Protein AF-A0A528LHP1-F1 (afdb_monomer_lite)

Structure (mmCIF, N/CA/C/O backbone):
data_AF-A0A528LHP1-F1
#
_entry.id   AF-A0A528LHP1-F1
#
loop_
_atom_site.group_PDB
_atom_site.id
_atom_site.type_symbol
_atom_site.label_atom_id
_atom_site.label_alt_id
_atom_site.label_comp_id
_atom_site.label_asym_id
_atom_site.label_entity_id
_atom_site.label_seq_id
_atom_site.pdbx_PDB_ins_code
_atom_site.Cartn_x
_atom_site.Cartn_y
_atom_site.Cartn_z
_atom_site.occupancy
_atom_site.B_iso_or_equiv
_atom_site.auth_seq_id
_atom_site.auth_comp_id
_atom_site.auth_asym_id
_atom_site.auth_atom_id
_atom_site.pdbx_PDB_model_num
ATOM 1 N N . ALA A 1 1 ? 7.203 8.598 -18.899 1.00 89.19 1 ALA A N 1
ATOM 2 C CA . ALA A 1 1 ? 6.808 7.424 -18.093 1.00 89.19 1 ALA A CA 1
ATOM 3 C C . ALA A 1 1 ? 6.463 7.821 -16.653 1.00 89.19 1 ALA A C 1
ATOM 5 O O . ALA A 1 1 ? 5.304 7.716 -16.282 1.00 89.19 1 ALA A O 1
ATOM 6 N N . LEU A 1 2 ? 7.408 8.385 -15.888 1.00 96.56 2 LEU A N 1
ATOM 7 C CA . LEU A 1 2 ? 7.251 8.668 -14.448 1.00 96.56 2 LEU A CA 1
ATOM 8 C C . LEU A 1 2 ? 6.028 9.520 -14.064 1.00 96.56 2 LEU A C 1
ATOM 10 O O . LEU A 1 2 ? 5.285 9.147 -13.166 1.00 96.56 2 LEU A O 1
ATOM 14 N N . VAL A 1 3 ? 5.770 10.626 -14.774 1.00 97.88 3 VAL A N 1
ATOM 15 C CA . VAL A 1 3 ? 4.595 11.482 -14.503 1.00 97.88 3 VAL A CA 1
ATOM 16 C C . VAL A 1 3 ? 3.285 10.710 -14.667 1.00 97.88 3 VAL A C 1
ATOM 18 O O . VAL A 1 3 ? 2.369 10.890 -13.876 1.00 97.88 3 VAL A O 1
ATOM 21 N N . ARG A 1 4 ? 3.196 9.829 -15.672 1.00 97.31 4 ARG A N 1
ATOM 22 C CA . ARG A 1 4 ? 2.002 9.008 -15.916 1.00 97.31 4 ARG A CA 1
ATOM 23 C C . ARG A 1 4 ? 1.797 7.991 -14.793 1.00 97.31 4 ARG A C 1
ATOM 25 O O . ARG A 1 4 ? 0.675 7.858 -14.324 1.00 97.31 4 ARG A O 1
AT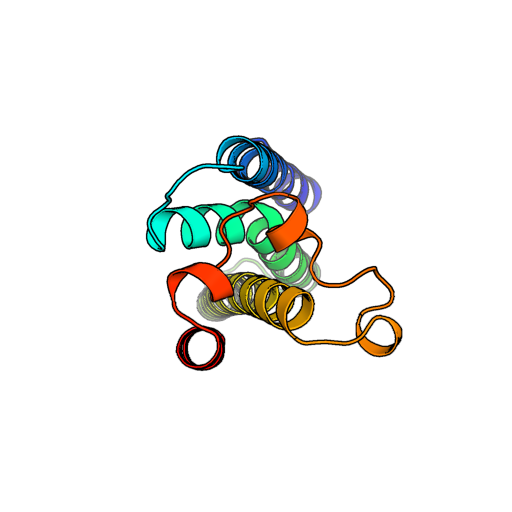OM 32 N N . GLU A 1 5 ? 2.869 7.323 -14.369 1.00 97.56 5 GLU A N 1
ATOM 33 C CA . GLU A 1 5 ? 2.842 6.352 -13.267 1.00 97.56 5 GLU A CA 1
ATOM 34 C C . GLU A 1 5 ? 2.365 7.018 -11.965 1.00 97.56 5 GLU A C 1
ATOM 36 O O . GLU A 1 5 ? 1.417 6.552 -11.335 1.00 97.56 5 GLU A O 1
ATOM 41 N N . LEU A 1 6 ? 2.939 8.177 -11.617 1.00 98.38 6 LEU A N 1
ATOM 42 C CA . LEU A 1 6 ? 2.524 8.927 -10.432 1.00 98.38 6 LEU A CA 1
ATOM 43 C C . LEU A 1 6 ? 1.084 9.442 -10.549 1.00 98.38 6 LEU A C 1
ATOM 45 O O . LEU A 1 6 ? 0.313 9.302 -9.604 1.00 98.38 6 LEU A O 1
ATOM 49 N N . ALA A 1 7 ? 0.706 10.009 -11.700 1.00 98.38 7 ALA A N 1
ATOM 50 C CA . ALA A 1 7 ? -0.641 10.530 -11.928 1.00 98.38 7 ALA A CA 1
ATOM 51 C C . ALA A 1 7 ? -1.710 9.441 -11.764 1.00 98.38 7 ALA A C 1
ATOM 53 O O . ALA A 1 7 ? -2.737 9.687 -11.139 1.00 98.38 7 ALA A O 1
ATOM 54 N N . GLN A 1 8 ? -1.456 8.230 -12.270 1.00 98.06 8 GLN A N 1
ATOM 55 C CA . GLN A 1 8 ? -2.342 7.084 -12.061 1.00 98.06 8 GLN A CA 1
ATOM 56 C C . GLN A 1 8 ? -2.420 6.699 -10.581 1.00 98.06 8 GLN A C 1
ATOM 58 O O . GLN A 1 8 ? -3.514 6.488 -10.063 1.00 98.06 8 GLN A O 1
ATOM 63 N N . ALA A 1 9 ? -1.295 6.673 -9.868 1.00 98.38 9 ALA A N 1
ATOM 64 C CA . ALA A 1 9 ? -1.280 6.303 -8.457 1.00 98.38 9 ALA A CA 1
ATOM 65 C C . ALA A 1 9 ? -2.012 7.288 -7.539 1.00 98.38 9 ALA A C 1
ATOM 67 O O . ALA A 1 9 ? -2.573 6.858 -6.536 1.00 98.38 9 ALA A O 1
ATOM 68 N N . VAL A 1 10 ? -2.050 8.582 -7.871 1.00 98.31 10 VAL A N 1
ATOM 69 C CA . VAL A 1 10 ? -2.775 9.603 -7.085 1.00 98.31 10 VAL A CA 1
ATOM 70 C C . VAL A 1 10 ? -4.205 9.861 -7.573 1.00 98.31 10 VAL A C 1
ATOM 72 O O . VAL A 1 10 ? -4.904 10.695 -7.002 1.00 98.31 10 VAL A O 1
ATOM 75 N N . SER A 1 11 ? -4.647 9.164 -8.621 1.00 98.12 11 SER A N 1
ATOM 76 C CA . SER A 1 11 ? -5.956 9.358 -9.255 1.00 98.12 11 SER A CA 1
ATOM 77 C C . SER A 1 11 ? -7.135 8.836 -8.419 1.00 98.12 11 SER A C 1
ATOM 79 O O . SER A 1 11 ? -6.967 8.251 -7.342 1.00 98.12 11 SER A O 1
ATOM 81 N N . ALA A 1 12 ? -8.349 9.010 -8.952 1.00 97.75 12 ALA A N 1
ATOM 82 C CA . ALA A 1 12 ? -9.570 8.408 -8.420 1.00 97.75 12 ALA A CA 1
ATOM 83 C C . ALA A 1 12 ? -9.538 6.869 -8.466 1.00 97.75 12 ALA A C 1
ATOM 85 O O . ALA A 1 12 ? -10.187 6.216 -7.658 1.00 97.75 12 ALA A O 1
ATOM 86 N N . GLU A 1 13 ? -8.750 6.277 -9.359 1.00 96.44 13 GLU A N 1
ATOM 87 C CA . GLU A 1 13 ? -8.501 4.836 -9.422 1.00 96.44 13 GLU A CA 1
ATOM 88 C C . GLU A 1 13 ? -7.343 4.395 -8.503 1.00 96.44 13 GLU A C 1
ATOM 90 O O . GLU A 1 13 ? -7.073 3.201 -8.373 1.00 96.44 13 GLU A O 1
ATOM 95 N N . GLY A 1 14 ? -6.666 5.345 -7.848 1.00 97.75 14 GLY A N 1
ATOM 96 C CA . GLY A 1 14 ? -5.552 5.122 -6.927 1.00 97.75 14 GLY A CA 1
ATOM 97 C C . GLY A 1 14 ? -5.819 5.675 -5.525 1.00 97.75 14 GLY A C 1
ATOM 98 O O . GLY A 1 14 ? -6.885 5.467 -4.939 1.00 97.75 14 GLY A O 1
ATOM 99 N N . ALA A 1 15 ? -4.836 6.385 -4.974 1.00 98.19 15 ALA A N 1
ATOM 100 C CA . ALA A 1 15 ? -4.821 6.854 -3.594 1.00 98.19 15 ALA A CA 1
ATOM 101 C C . ALA A 1 15 ? -6.023 7.742 -3.241 1.00 98.19 15 ALA A C 1
ATOM 103 O O . ALA A 1 15 ? -6.610 7.574 -2.171 1.00 98.19 15 ALA A O 1
ATOM 104 N N . ALA A 1 16 ? -6.440 8.642 -4.141 1.00 98.25 16 ALA A N 1
ATOM 105 C CA . ALA A 1 16 ? -7.589 9.510 -3.886 1.00 98.25 16 ALA A CA 1
ATOM 106 C C . ALA A 1 16 ? -8.899 8.710 -3.803 1.00 98.25 16 ALA A C 1
ATOM 108 O O . ALA A 1 16 ? -9.711 8.948 -2.908 1.00 98.25 16 ALA A O 1
ATOM 109 N N . GLY A 1 17 ? -9.081 7.711 -4.673 1.00 98.00 17 GLY A N 1
ATOM 110 C CA . GLY A 1 17 ? -10.221 6.793 -4.599 1.00 98.00 17 GLY A CA 1
ATOM 111 C C . GLY A 1 17 ? -10.217 5.942 -3.339 1.00 98.00 17 GLY A C 1
ATOM 112 O O . GLY A 1 17 ? -11.246 5.805 -2.681 1.00 98.00 17 GLY A O 1
ATOM 113 N N . GLY A 1 18 ? -9.050 5.416 -2.963 1.00 97.44 18 GLY A N 1
ATOM 114 C CA . GLY A 1 18 ? -8.885 4.683 -1.713 1.00 97.44 18 GLY A CA 1
ATOM 115 C C . GLY A 1 18 ? -9.238 5.538 -0.496 1.00 97.44 18 GLY A C 1
ATOM 116 O O . GLY A 1 18 ? -9.964 5.081 0.381 1.00 97.44 18 GLY A O 1
ATOM 117 N N . GLN A 1 19 ? -8.820 6.805 -0.476 1.00 97.44 19 GLN A N 1
ATOM 118 C CA . GLN A 1 19 ? -9.187 7.747 0.581 1.00 97.44 19 GLN A CA 1
ATOM 119 C C . GLN A 1 19 ? -10.693 8.057 0.598 1.00 97.44 19 GLN A C 1
ATOM 121 O O . GLN A 1 19 ? -11.290 8.156 1.669 1.00 97.44 19 GLN A O 1
ATOM 126 N N . ALA A 1 20 ? -11.332 8.185 -0.566 1.00 97.56 20 ALA A N 1
ATOM 127 C CA . ALA A 1 20 ? -12.781 8.355 -0.641 1.00 97.56 20 ALA A CA 1
ATOM 128 C C . ALA A 1 20 ? -13.524 7.118 -0.104 1.00 97.56 20 ALA A C 1
ATOM 130 O O . ALA A 1 20 ? -14.497 7.256 0.640 1.00 97.56 20 ALA A O 1
ATOM 131 N N . MET A 1 21 ? -13.040 5.909 -0.421 1.00 96.12 21 MET A N 1
ATOM 132 C CA . MET A 1 21 ? -13.578 4.672 0.147 1.00 96.12 21 MET A CA 1
ATOM 133 C C . MET A 1 21 ? -13.406 4.644 1.662 1.00 96.12 21 MET A C 1
ATOM 135 O O . MET A 1 21 ? -14.391 4.425 2.355 1.00 96.12 21 MET A O 1
ATOM 139 N N . ASP A 1 22 ? -12.209 4.933 2.166 1.00 95.44 22 ASP A N 1
ATOM 140 C CA . ASP A 1 22 ? -11.880 4.982 3.594 1.00 95.44 22 ASP A CA 1
ATOM 141 C C . ASP A 1 22 ? -12.892 5.815 4.395 1.00 95.44 22 ASP A C 1
ATOM 143 O O . ASP A 1 22 ? -13.492 5.336 5.357 1.00 95.44 22 ASP A O 1
ATOM 147 N N . LEU A 1 23 ? -13.165 7.036 3.926 1.00 94.75 23 LEU A N 1
ATOM 148 C CA . LEU A 1 23 ? -14.145 7.937 4.536 1.00 94.75 23 LEU A CA 1
ATOM 149 C C . LEU A 1 23 ? -15.579 7.399 4.433 1.00 94.75 23 LEU A C 1
ATOM 151 O O . LEU A 1 23 ? -16.368 7.555 5.361 1.00 94.75 23 LEU A O 1
ATOM 155 N N . SER A 1 24 ? -15.925 6.741 3.324 1.00 95.31 24 SER A N 1
ATOM 156 C CA . SER A 1 24 ? -17.266 6.184 3.111 1.00 95.31 24 SER A CA 1
ATOM 157 C C . SER A 1 24 ? -17.591 4.973 3.994 1.00 95.31 24 SER A C 1
ATOM 159 O O . SER A 1 24 ? -18.767 4.616 4.111 1.00 95.31 24 SER A O 1
ATOM 161 N N . LEU A 1 25 ? -16.573 4.320 4.567 1.00 93.81 25 LEU A N 1
ATOM 162 C CA . LEU A 1 25 ? -16.705 3.116 5.396 1.00 93.81 25 LEU A CA 1
ATOM 163 C C . LEU A 1 25 ? -16.816 3.423 6.895 1.00 93.81 25 LEU A C 1
ATOM 165 O O . LEU A 1 25 ? -17.145 2.530 7.672 1.00 93.81 25 LEU A O 1
ATOM 169 N N . VAL A 1 26 ? -16.578 4.671 7.301 1.00 93.94 26 VAL A N 1
ATOM 170 C CA . VAL A 1 26 ? -16.700 5.112 8.695 1.00 93.94 26 VAL A CA 1
ATOM 171 C C . VAL A 1 26 ? -18.089 4.785 9.253 1.00 93.94 26 VAL A C 1
ATOM 173 O O . VAL A 1 26 ? -19.107 5.056 8.614 1.00 93.94 26 VAL A O 1
ATOM 176 N N . GLY A 1 27 ? -18.124 4.185 10.447 1.00 91.19 27 GLY A N 1
ATOM 177 C CA . GLY A 1 27 ? -19.353 3.815 11.150 1.00 91.19 27 GLY A CA 1
ATOM 178 C C . GLY A 1 27 ? -20.117 2.635 10.540 1.00 91.19 27 GLY A C 1
ATOM 179 O O . GLY A 1 27 ? -21.232 2.348 10.976 1.00 91.19 27 GLY A O 1
ATOM 180 N N . LYS A 1 28 ? -19.562 1.949 9.532 1.00 92.38 28 LYS A N 1
ATOM 181 C CA . LYS A 1 28 ? -20.209 0.808 8.867 1.00 92.38 28 LYS A CA 1
ATOM 182 C C . LYS A 1 28 ? -19.576 -0.514 9.279 1.00 92.38 28 LYS A C 1
ATOM 184 O O . LYS A 1 28 ? -18.382 -0.591 9.555 1.00 92.38 28 LYS A O 1
ATOM 189 N N . HIS A 1 29 ? -20.383 -1.572 9.250 1.00 89.50 29 HIS A N 1
ATOM 190 C CA . HIS A 1 29 ? -19.874 -2.939 9.250 1.00 89.50 29 HIS A CA 1
ATOM 191 C C . HIS A 1 29 ? -19.431 -3.301 7.831 1.00 89.50 29 HIS A C 1
ATOM 193 O O . HIS A 1 29 ? -20.159 -3.041 6.870 1.00 89.50 29 HIS A O 1
ATOM 199 N N . VAL A 1 30 ? -18.217 -3.828 7.693 1.00 93.12 30 VAL A N 1
ATOM 200 C CA . VAL A 1 30 ? -17.557 -4.000 6.398 1.00 93.12 30 VAL A CA 1
ATOM 201 C C . VAL A 1 30 ? -16.792 -5.315 6.392 1.00 93.12 30 VAL A C 1
ATOM 203 O O . VAL A 1 30 ? -16.072 -5.614 7.339 1.00 93.12 30 VAL A O 1
ATOM 206 N N . GLU A 1 31 ? -16.919 -6.064 5.300 1.00 94.00 31 GLU A N 1
ATOM 207 C CA . GLU A 1 31 ? -16.167 -7.298 5.074 1.00 94.00 31 GLU A CA 1
ATOM 208 C C . GLU A 1 31 ? -14.683 -7.023 4.798 1.00 94.00 31 GLU A C 1
ATOM 210 O O . GLU A 1 31 ? -14.318 -6.011 4.186 1.00 94.00 31 GLU A O 1
ATOM 215 N N . LEU A 1 32 ? -13.823 -7.970 5.181 1.00 94.31 32 LEU A N 1
ATOM 216 C CA . LEU A 1 32 ? -12.368 -7.854 5.042 1.00 94.31 32 LEU A CA 1
ATOM 217 C C . LEU A 1 32 ? -11.930 -7.511 3.610 1.00 94.31 32 LEU A C 1
ATOM 219 O O . LEU A 1 32 ? -11.090 -6.633 3.418 1.00 94.31 32 LEU A O 1
ATOM 223 N N . ASP A 1 33 ? -12.535 -8.139 2.601 1.00 95.62 33 ASP A N 1
ATOM 224 C CA . ASP A 1 33 ? -12.188 -7.920 1.191 1.00 95.62 33 ASP A CA 1
ATOM 225 C C . ASP A 1 33 ? -12.325 -6.454 0.769 1.00 95.62 33 ASP A C 1
ATOM 227 O O . ASP A 1 33 ? -11.549 -5.949 -0.049 1.00 95.62 33 ASP A O 1
ATOM 231 N N . ARG A 1 34 ? -13.286 -5.733 1.356 1.00 95.50 34 ARG A N 1
ATOM 232 C CA . ARG A 1 34 ? -13.503 -4.319 1.058 1.00 95.50 34 ARG A CA 1
ATOM 233 C C . ARG A 1 34 ? -12.446 -3.433 1.715 1.00 95.50 34 ARG A C 1
ATOM 235 O O . ARG A 1 34 ? -12.028 -2.459 1.088 1.00 95.50 34 ARG A O 1
ATOM 242 N N . ILE A 1 35 ? -11.976 -3.786 2.913 1.00 95.75 35 ILE A N 1
ATOM 243 C CA . ILE A 1 35 ? -10.834 -3.118 3.557 1.00 95.75 35 ILE A CA 1
ATOM 244 C C . ILE A 1 35 ? -9.547 -3.392 2.779 1.00 95.75 35 ILE A C 1
ATOM 246 O O . ILE A 1 35 ? -8.813 -2.459 2.474 1.00 95.75 35 ILE A O 1
ATOM 250 N N . VAL A 1 36 ? -9.313 -4.635 2.350 1.00 96.44 36 VAL A N 1
ATOM 251 C CA . VAL A 1 36 ? -8.147 -4.994 1.528 1.00 96.44 36 VAL A CA 1
ATOM 252 C C . VAL A 1 36 ? -8.145 -4.233 0.200 1.00 96.44 36 VAL A C 1
ATOM 254 O O . VAL A 1 36 ? -7.103 -3.719 -0.214 1.00 96.44 36 VAL A O 1
ATOM 257 N N . ALA A 1 37 ? -9.295 -4.123 -0.471 1.00 96.62 37 ALA A N 1
ATOM 258 C CA . ALA A 1 37 ? -9.422 -3.327 -1.690 1.00 96.62 37 ALA A CA 1
ATOM 259 C C . ALA A 1 37 ? -9.114 -1.841 -1.439 1.00 96.62 37 ALA A C 1
ATOM 261 O O . ALA A 1 37 ? -8.364 -1.233 -2.203 1.00 96.62 37 ALA A O 1
ATOM 262 N N . MET A 1 38 ? -9.633 -1.279 -0.343 1.00 97.06 38 MET A N 1
ATOM 263 C CA . MET A 1 38 ? -9.352 0.099 0.058 1.00 97.06 38 MET A CA 1
ATOM 264 C C . MET A 1 38 ? -7.859 0.313 0.346 1.00 97.06 38 MET A C 1
ATOM 266 O O . MET A 1 38 ? -7.270 1.228 -0.226 1.00 97.06 38 MET A O 1
ATOM 270 N N . HIS A 1 39 ? -7.213 -0.561 1.126 1.00 97.38 39 HIS A N 1
ATOM 271 C CA . HIS A 1 39 ? -5.783 -0.481 1.462 1.00 97.38 39 HIS A CA 1
ATOM 272 C C . HIS A 1 39 ? -4.891 -0.539 0.217 1.00 97.38 39 HIS A C 1
ATOM 274 O O . HIS A 1 39 ? -3.958 0.259 0.077 1.00 97.38 39 HIS A O 1
ATOM 280 N N . ARG A 1 40 ? -5.215 -1.433 -0.730 1.00 97.50 40 ARG A N 1
ATOM 281 C CA . ARG A 1 40 ? -4.520 -1.540 -2.027 1.00 97.50 40 ARG A CA 1
ATOM 282 C C . ARG A 1 40 ? -4.565 -0.238 -2.823 1.00 97.50 40 ARG A C 1
ATOM 284 O O . ARG A 1 40 ? -3.605 0.064 -3.525 1.00 97.50 40 ARG A O 1
ATOM 291 N N . MET A 1 41 ? -5.650 0.522 -2.715 1.00 97.94 41 MET A N 1
ATOM 292 C CA . MET A 1 41 ? -5.801 1.799 -3.408 1.00 97.94 41 MET A CA 1
ATOM 293 C C . MET A 1 41 ? -5.171 2.949 -2.625 1.00 97.94 41 MET A C 1
ATOM 295 O O . MET A 1 41 ? -4.278 3.614 -3.139 1.00 97.94 41 MET A O 1
ATOM 299 N N . LYS A 1 42 ? -5.604 3.163 -1.379 1.00 96.56 42 LYS A N 1
ATOM 300 C CA . LYS A 1 42 ? -5.277 4.341 -0.565 1.00 96.56 42 LYS A CA 1
ATOM 301 C C . LYS A 1 42 ? -3.771 4.518 -0.382 1.00 96.56 42 LYS A C 1
ATOM 303 O O . LYS A 1 42 ? -3.245 5.597 -0.640 1.00 96.56 42 LYS A O 1
ATOM 308 N N . SER A 1 43 ? -3.100 3.448 0.033 1.00 93.69 43 SER A N 1
ATOM 309 C CA . SER A 1 43 ? -1.666 3.455 0.341 1.00 93.69 43 SER A CA 1
ATOM 310 C C . SER A 1 43 ? -0.889 2.582 -0.645 1.00 93.69 43 SER A C 1
ATOM 312 O O . SER A 1 43 ? 0.174 2.975 -1.130 1.00 93.69 43 SER A O 1
ATOM 314 N N . GLY A 1 44 ? -1.450 1.425 -1.018 1.00 96.56 44 GLY A N 1
ATOM 315 C CA . GLY A 1 44 ? -0.800 0.475 -1.920 1.00 96.56 44 GLY A CA 1
ATOM 316 C C . GLY A 1 44 ? -0.464 1.050 -3.299 1.00 96.56 44 GLY A C 1
ATOM 317 O O . GLY A 1 44 ? 0.601 0.741 -3.833 1.00 96.56 44 GLY A O 1
ATOM 318 N N . ALA A 1 45 ? -1.302 1.935 -3.854 1.00 97.94 45 ALA A N 1
ATOM 319 C CA . ALA A 1 45 ? -1.069 2.525 -5.172 1.00 97.94 45 ALA A CA 1
ATOM 320 C C . ALA A 1 45 ? 0.220 3.364 -5.216 1.00 97.94 45 ALA A C 1
ATOM 322 O O . ALA A 1 45 ? 1.020 3.220 -6.140 1.00 97.94 45 ALA A O 1
ATOM 323 N N . LEU A 1 46 ? 0.460 4.193 -4.194 1.00 97.75 46 LEU A N 1
ATOM 324 C CA . LEU A 1 46 ? 1.656 5.037 -4.106 1.00 97.75 46 LEU A CA 1
ATOM 325 C C . LEU A 1 46 ? 2.926 4.237 -3.798 1.00 97.75 46 LEU A C 1
ATOM 327 O O . LEU A 1 46 ? 3.988 4.540 -4.346 1.00 97.75 46 LEU A O 1
ATOM 331 N N . VAL A 1 47 ? 2.823 3.193 -2.971 1.00 98.12 47 VAL A N 1
ATOM 332 C CA . VAL A 1 47 ? 3.939 2.269 -2.708 1.00 98.12 47 VAL A CA 1
ATOM 333 C C . VAL A 1 47 ? 4.350 1.557 -3.998 1.00 98.12 47 VAL A C 1
ATOM 335 O O . VAL A 1 47 ? 5.529 1.542 -4.358 1.00 98.12 47 VAL A O 1
ATOM 338 N N . ARG A 1 48 ? 3.370 1.029 -4.738 1.00 98.00 48 ARG A N 1
ATOM 339 C CA . ARG A 1 48 ? 3.582 0.380 -6.035 1.00 98.00 48 ARG A CA 1
ATOM 340 C C . ARG A 1 48 ? 4.196 1.326 -7.059 1.00 98.00 48 ARG A C 1
ATOM 342 O O . ARG A 1 48 ? 5.197 0.969 -7.678 1.00 98.00 48 ARG A O 1
ATOM 349 N N . ALA A 1 49 ? 3.676 2.546 -7.179 1.00 98.25 49 ALA A N 1
ATOM 350 C CA . ALA A 1 49 ? 4.245 3.547 -8.076 1.00 98.25 49 ALA A CA 1
ATOM 351 C C . ALA A 1 49 ? 5.675 3.935 -7.698 1.00 98.25 49 ALA A C 1
ATOM 353 O O . ALA A 1 49 ? 6.517 4.025 -8.582 1.00 98.25 49 ALA A O 1
ATOM 354 N N . SER A 1 50 ? 5.993 4.087 -6.410 1.00 98.25 50 SER A N 1
ATOM 355 C CA . SER A 1 50 ? 7.356 4.409 -5.959 1.00 98.25 50 SER A CA 1
ATOM 356 C C . SER A 1 50 ? 8.377 3.369 -6.432 1.00 98.25 50 SER A C 1
ATOM 358 O O . SER A 1 50 ? 9.418 3.720 -6.988 1.00 98.25 50 SER A O 1
ATOM 360 N N . VAL A 1 51 ? 8.053 2.080 -6.285 1.00 98.25 51 VAL A N 1
ATOM 361 C CA . VAL A 1 51 ? 8.917 0.980 -6.744 1.00 98.25 51 VAL A CA 1
ATOM 362 C C . VAL A 1 51 ? 9.014 0.953 -8.272 1.00 98.25 51 VAL A C 1
ATOM 364 O O . VAL A 1 51 ? 10.115 0.875 -8.820 1.00 98.25 51 VAL A O 1
ATOM 367 N N . ARG A 1 52 ? 7.879 1.065 -8.975 1.00 97.31 52 ARG A N 1
ATOM 368 C CA . ARG A 1 52 ? 7.837 1.065 -10.447 1.00 97.31 52 ARG A CA 1
ATOM 369 C C . ARG A 1 52 ? 8.585 2.251 -11.047 1.00 97.31 52 ARG A C 1
ATOM 371 O O . ARG A 1 52 ? 9.305 2.080 -12.020 1.00 97.31 52 ARG A O 1
ATOM 378 N N . MET A 1 53 ? 8.475 3.435 -10.453 1.00 98.00 53 MET A N 1
ATOM 379 C CA . MET A 1 53 ? 9.210 4.628 -10.873 1.00 98.00 53 MET A CA 1
ATOM 380 C C . MET A 1 53 ? 10.723 4.452 -10.711 1.00 98.00 53 MET A C 1
ATOM 382 O O . MET A 1 53 ? 11.470 4.864 -11.595 1.00 98.00 53 MET A O 1
ATOM 386 N N . GLY A 1 54 ? 11.171 3.796 -9.634 1.00 97.88 54 GLY A N 1
ATOM 387 C CA . GLY A 1 54 ? 12.574 3.410 -9.469 1.00 97.88 54 GLY A CA 1
ATOM 388 C C . GLY A 1 54 ? 13.049 2.463 -10.575 1.00 97.88 54 GLY A C 1
ATOM 389 O O . GLY A 1 54 ? 14.091 2.704 -11.180 1.00 97.88 54 GLY A O 1
ATOM 390 N N . ALA A 1 55 ? 12.252 1.441 -10.901 1.00 97.50 55 ALA A N 1
ATOM 391 C CA . ALA A 1 55 ? 12.548 0.519 -11.999 1.00 97.50 55 ALA A CA 1
ATOM 392 C C . ALA A 1 55 ? 12.611 1.236 -13.356 1.00 97.50 55 ALA A C 1
ATOM 394 O O . ALA A 1 55 ? 13.602 1.108 -14.064 1.00 97.50 55 ALA A O 1
ATOM 395 N N . LEU A 1 56 ? 11.616 2.071 -13.669 1.00 96.81 56 LEU A N 1
ATOM 396 C CA . LEU A 1 56 ? 11.554 2.860 -14.905 1.00 96.81 56 LEU A CA 1
ATOM 397 C C . LEU A 1 56 ? 12.739 3.827 -15.064 1.00 96.81 56 LEU A C 1
ATOM 399 O O . LEU A 1 56 ? 13.067 4.213 -16.183 1.00 96.81 56 LEU A O 1
ATOM 403 N N . GLY A 1 57 ? 13.356 4.253 -13.959 1.00 96.25 57 GLY A N 1
ATOM 404 C CA . GLY A 1 57 ? 14.541 5.110 -13.972 1.00 96.25 57 GLY A CA 1
ATOM 405 C C . GLY A 1 57 ? 15.869 4.361 -14.121 1.00 96.25 57 GLY A C 1
ATOM 406 O O . GLY A 1 57 ? 16.864 4.989 -14.472 1.00 96.25 57 GLY A O 1
ATOM 407 N N . ALA A 1 58 ? 15.902 3.052 -13.851 1.00 96.25 58 ALA A N 1
ATOM 408 C CA . ALA A 1 58 ? 17.144 2.283 -13.726 1.00 96.25 58 ALA A CA 1
ATOM 409 C C . ALA A 1 58 ? 17.227 1.042 -14.634 1.00 96.25 58 ALA A C 1
ATOM 411 O O . ALA A 1 58 ? 18.315 0.501 -14.820 1.00 96.25 58 ALA A O 1
ATOM 412 N N . ILE A 1 59 ? 16.104 0.569 -15.177 1.00 96.06 59 ILE A N 1
ATOM 413 C CA . ILE A 1 59 ? 15.985 -0.723 -15.858 1.00 96.06 59 ILE A CA 1
ATOM 414 C C . ILE A 1 59 ? 15.273 -0.522 -17.196 1.00 96.06 59 ILE A C 1
ATOM 416 O O . ILE A 1 59 ? 14.200 0.082 -17.254 1.00 96.06 59 ILE A O 1
ATOM 420 N N . ALA A 1 60 ? 15.844 -1.073 -18.269 1.00 94.88 60 ALA A N 1
ATOM 421 C CA . ALA A 1 60 ? 15.228 -1.049 -19.589 1.00 94.88 60 ALA A CA 1
ATOM 422 C C . ALA A 1 60 ? 13.882 -1.792 -19.590 1.00 94.88 60 ALA A C 1
ATOM 424 O O . ALA A 1 60 ? 13.746 -2.876 -19.024 1.00 94.88 60 ALA A O 1
ATOM 425 N N . GLU A 1 61 ? 12.880 -1.207 -20.239 1.00 9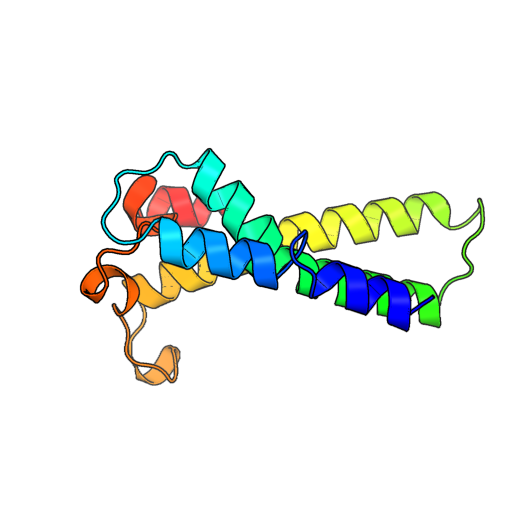3.94 61 GLU A N 1
ATOM 426 C CA . GLU A 1 61 ? 11.550 -1.800 -20.375 1.00 93.94 61 GLU A CA 1
ATOM 427 C C . GLU A 1 61 ? 11.525 -2.740 -21.594 1.00 93.94 61 GLU A C 1
ATOM 429 O O . GLU A 1 61 ? 10.979 -2.422 -22.649 1.00 93.94 61 GLU A O 1
ATOM 434 N N . ASP A 1 62 ? 12.199 -3.886 -21.467 1.00 95.94 62 ASP A N 1
ATOM 435 C CA . ASP A 1 62 ? 12.366 -4.881 -22.528 1.00 95.94 62 ASP A CA 1
ATOM 436 C C . ASP A 1 62 ? 12.027 -6.312 -22.066 1.00 95.94 62 ASP A C 1
ATOM 438 O O . ASP A 1 62 ? 11.752 -6.587 -20.894 1.00 95.94 62 ASP A O 1
ATOM 442 N N . ALA A 1 63 ? 12.035 -7.254 -23.014 1.00 97.06 63 ALA A N 1
ATOM 443 C CA . ALA A 1 63 ? 11.715 -8.653 -22.739 1.00 97.06 63 ALA A CA 1
ATOM 444 C C . ALA A 1 63 ? 12.705 -9.321 -21.767 1.00 97.06 63 ALA A C 1
ATOM 446 O O . ALA A 1 63 ? 12.317 -10.250 -21.059 1.00 97.06 63 ALA A O 1
ATOM 447 N N . ALA A 1 64 ? 13.956 -8.850 -21.701 1.00 97.94 64 ALA A N 1
ATOM 448 C CA . ALA A 1 64 ? 14.961 -9.404 -20.799 1.00 97.94 64 ALA A CA 1
ATOM 449 C C . 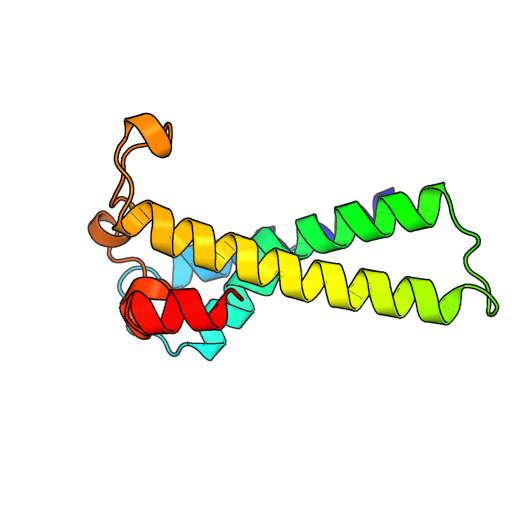ALA A 1 64 ? 14.641 -9.082 -19.330 1.00 97.94 64 ALA A C 1
ATOM 451 O O . ALA A 1 64 ? 14.897 -9.904 -18.450 1.00 97.94 64 ALA A O 1
ATOM 452 N N . HIS A 1 65 ? 14.020 -7.929 -19.064 1.00 97.81 65 HIS A N 1
ATOM 453 C CA . HIS A 1 65 ? 13.675 -7.482 -17.712 1.00 97.81 65 HIS A CA 1
ATOM 454 C C . HIS A 1 65 ? 12.200 -7.671 -17.336 1.00 97.81 65 HIS A C 1
ATOM 456 O O . HIS A 1 65 ? 11.817 -7.376 -16.201 1.00 97.81 65 HIS A O 1
ATOM 462 N N . ALA A 1 66 ? 11.362 -8.202 -18.229 1.00 97.00 66 ALA A N 1
ATOM 463 C CA . ALA A 1 66 ? 9.927 -8.375 -17.986 1.00 97.00 66 ALA A CA 1
ATOM 464 C C . ALA A 1 66 ? 9.620 -9.141 -16.681 1.00 97.00 66 ALA A C 1
ATOM 466 O O . ALA A 1 66 ? 8.778 -8.718 -15.888 1.00 97.00 66 ALA A O 1
ATOM 467 N N . ALA A 1 67 ? 10.355 -10.226 -16.408 1.00 98.06 67 ALA A N 1
ATOM 468 C CA . ALA A 1 67 ? 10.191 -11.007 -15.180 1.00 98.06 67 ALA A CA 1
ATOM 469 C C . ALA A 1 67 ? 10.512 -10.193 -13.913 1.00 98.06 67 ALA A C 1
ATOM 471 O O . ALA A 1 67 ? 9.823 -10.326 -12.899 1.00 98.06 67 ALA A O 1
ATOM 472 N N . LEU A 1 68 ? 11.520 -9.317 -13.978 1.00 98.06 68 LEU A N 1
ATOM 473 C CA . LEU A 1 68 ? 11.890 -8.438 -12.872 1.00 98.06 68 LEU A CA 1
ATOM 474 C C . LEU A 1 68 ? 10.810 -7.381 -12.621 1.00 98.06 68 LEU A C 1
ATOM 476 O O . LEU A 1 68 ? 10.418 -7.180 -11.474 1.00 98.06 68 LEU A O 1
ATOM 480 N N . TYR A 1 69 ? 10.260 -6.772 -13.675 1.00 97.81 69 TYR A N 1
ATOM 481 C CA . TYR A 1 69 ? 9.122 -5.858 -13.543 1.00 97.81 69 TYR A CA 1
ATOM 482 C C . TYR A 1 69 ? 7.912 -6.544 -12.891 1.00 97.81 69 TYR A C 1
ATOM 484 O O . TYR A 1 69 ? 7.331 -5.983 -11.962 1.00 97.81 69 TYR A O 1
ATOM 492 N N . CYS A 1 70 ? 7.566 -7.773 -13.294 1.00 97.75 70 CYS A N 1
ATOM 493 C CA . CYS A 1 70 ? 6.495 -8.543 -12.650 1.00 97.75 70 CYS A CA 1
ATOM 494 C C . CYS A 1 70 ? 6.783 -8.835 -11.168 1.00 97.75 70 CYS A C 1
ATOM 496 O O . CYS A 1 70 ? 5.879 -8.747 -10.333 1.00 97.75 70 CYS A O 1
ATOM 498 N N . ALA A 1 71 ? 8.029 -9.170 -10.824 1.00 98.44 71 ALA A N 1
ATOM 499 C CA . ALA A 1 71 ? 8.426 -9.435 -9.444 1.00 98.44 71 ALA A CA 1
ATOM 500 C C . ALA A 1 71 ? 8.332 -8.178 -8.565 1.00 98.44 71 ALA A C 1
ATOM 502 O O . ALA A 1 71 ? 7.774 -8.243 -7.470 1.00 98.44 71 ALA A O 1
ATOM 503 N N . LEU A 1 72 ? 8.811 -7.030 -9.055 1.00 98.38 72 LEU A N 1
ATOM 504 C CA . LEU A 1 72 ? 8.724 -5.739 -8.362 1.00 98.38 72 LEU A CA 1
ATOM 505 C C . LEU A 1 72 ? 7.272 -5.284 -8.174 1.00 98.38 72 LEU A C 1
ATOM 507 O O . LEU A 1 72 ? 6.905 -4.761 -7.119 1.00 98.38 72 LEU A O 1
ATOM 511 N N . ASP A 1 73 ? 6.431 -5.522 -9.176 1.00 97.31 73 ASP A N 1
ATOM 512 C CA . ASP A 1 73 ? 5.005 -5.220 -9.121 1.00 97.31 73 ASP A CA 1
ATOM 513 C C . ASP A 1 73 ? 4.292 -6.051 -8.044 1.00 97.31 73 ASP A C 1
ATOM 515 O O . ASP A 1 73 ? 3.596 -5.502 -7.188 1.00 97.31 73 ASP A O 1
ATOM 519 N N . ARG A 1 74 ? 4.549 -7.366 -8.013 1.00 98.00 74 ARG A N 1
ATOM 520 C CA . ARG A 1 74 ? 4.020 -8.267 -6.981 1.00 98.00 74 ARG A CA 1
ATOM 521 C C . ARG A 1 74 ? 4.530 -7.899 -5.590 1.00 98.00 74 ARG A C 1
ATOM 523 O O . ARG A 1 74 ? 3.733 -7.816 -4.659 1.00 98.00 74 ARG A O 1
ATOM 530 N N . TYR A 1 75 ? 5.836 -7.674 -5.455 1.00 98.12 75 TYR A N 1
ATOM 531 C CA . TYR A 1 75 ? 6.461 -7.268 -4.198 1.00 98.12 75 TYR A CA 1
ATOM 532 C C . TYR A 1 75 ? 5.800 -6.008 -3.643 1.00 98.12 75 TYR A C 1
ATOM 534 O O . TYR A 1 75 ? 5.335 -6.001 -2.508 1.00 98.12 75 TYR A O 1
ATOM 542 N N . SER A 1 76 ? 5.710 -4.958 -4.457 1.00 98.00 76 SER A N 1
ATOM 543 C CA . SER A 1 76 ? 5.186 -3.669 -4.011 1.00 98.00 76 SER A CA 1
ATOM 544 C C . SER A 1 76 ? 3.686 -3.708 -3.702 1.00 98.00 76 SER A C 1
ATOM 546 O O . SER A 1 76 ? 3.251 -3.050 -2.758 1.00 98.00 76 SER A O 1
ATOM 548 N N . ALA A 1 77 ? 2.904 -4.531 -4.411 1.00 96.56 77 ALA A N 1
ATOM 549 C CA . ALA A 1 77 ? 1.500 -4.774 -4.087 1.00 96.56 77 ALA A CA 1
ATOM 550 C C . ALA A 1 77 ? 1.322 -5.489 -2.733 1.00 96.56 77 ALA A C 1
ATOM 552 O O . ALA A 1 77 ? 0.472 -5.089 -1.936 1.00 96.56 77 ALA A O 1
ATOM 553 N N . CYS A 1 78 ? 2.129 -6.521 -2.455 1.00 96.56 78 CYS A N 1
ATOM 554 C CA . CYS A 1 78 ? 2.121 -7.219 -1.166 1.00 96.56 78 CYS A CA 1
ATOM 555 C C . CYS A 1 78 ? 2.596 -6.303 -0.032 1.00 96.56 78 CYS A C 1
ATOM 557 O O . CYS A 1 78 ? 1.910 -6.167 0.978 1.00 96.56 78 CYS A O 1
ATOM 559 N N . PHE A 1 79 ? 3.728 -5.624 -0.228 1.00 97.06 79 PHE A N 1
ATOM 560 C CA . PHE A 1 79 ? 4.314 -4.728 0.764 1.00 97.06 79 PHE A CA 1
ATOM 561 C C . PHE A 1 79 ? 3.387 -3.554 1.094 1.00 97.06 79 PHE A C 1
ATOM 563 O O . PHE A 1 79 ? 3.187 -3.246 2.263 1.00 97.06 79 PHE A O 1
ATOM 570 N N . GLY A 1 80 ? 2.763 -2.932 0.089 1.00 96.44 80 GLY A N 1
ATOM 571 C CA . GLY A 1 80 ? 1.825 -1.830 0.305 1.00 96.44 80 GLY A CA 1
ATOM 572 C C . GLY A 1 80 ? 0.595 -2.232 1.124 1.00 96.44 80 GLY A C 1
ATOM 573 O O . GLY A 1 80 ? 0.143 -1.456 1.963 1.00 96.44 80 GLY A O 1
ATOM 574 N N . LEU A 1 81 ? 0.080 -3.451 0.926 1.00 96.50 81 LEU A N 1
ATOM 575 C CA . LEU A 1 81 ? -1.004 -3.988 1.750 1.00 96.50 81 LEU A CA 1
ATOM 576 C C . LEU A 1 81 ? -0.529 -4.272 3.180 1.00 96.50 81 LEU A C 1
ATOM 578 O O . LEU A 1 81 ? -1.171 -3.827 4.129 1.00 96.50 81 LEU A O 1
ATOM 582 N N . ALA A 1 82 ? 0.599 -4.972 3.331 1.00 96.44 82 ALA A N 1
ATOM 583 C CA . ALA A 1 82 ? 1.173 -5.298 4.633 1.00 96.44 82 ALA A CA 1
ATOM 584 C C . ALA A 1 82 ? 1.445 -4.037 5.466 1.00 96.44 82 ALA A C 1
ATOM 586 O O . ALA A 1 82 ? 1.096 -3.994 6.642 1.00 96.44 82 ALA A O 1
ATOM 587 N N . LEU A 1 83 ? 1.980 -2.983 4.842 1.00 95.19 83 LEU A N 1
ATOM 588 C CA . LEU A 1 83 ? 2.263 -1.707 5.497 1.00 95.19 83 LEU A CA 1
ATOM 589 C C . LEU A 1 83 ? 1.011 -1.102 6.145 1.00 95.19 83 LEU A C 1
ATOM 591 O O . LEU A 1 83 ? 1.078 -0.619 7.272 1.00 95.19 83 LEU A O 1
ATOM 595 N N . GLN A 1 84 ? -0.135 -1.167 5.466 1.00 95.12 84 GLN A N 1
ATOM 596 C CA . GLN A 1 84 ? -1.379 -0.623 6.002 1.00 95.12 84 GLN A CA 1
ATOM 597 C C . GLN A 1 84 ? -1.973 -1.507 7.107 1.00 95.12 84 GLN A C 1
ATOM 599 O O . GLN A 1 84 ? -2.480 -0.987 8.093 1.00 95.12 84 GLN A O 1
ATOM 604 N N . VAL A 1 85 ? -1.858 -2.834 6.994 1.00 95.75 85 VAL A N 1
ATOM 605 C CA . VAL A 1 85 ? -2.273 -3.750 8.073 1.00 95.75 85 VAL A CA 1
ATOM 606 C C . VAL A 1 85 ? -1.413 -3.543 9.323 1.00 95.75 85 VAL A C 1
ATOM 608 O O . VAL A 1 85 ? -1.927 -3.577 10.438 1.00 95.75 85 VAL A O 1
ATOM 611 N N . VAL A 1 86 ? -0.114 -3.286 9.152 1.00 94.75 86 VAL A N 1
ATOM 612 C CA . VAL A 1 86 ? 0.781 -2.931 10.258 1.00 94.75 86 VAL A CA 1
ATOM 613 C C . VAL A 1 86 ? 0.401 -1.580 10.868 1.00 94.75 86 VAL A C 1
ATOM 615 O O . VAL A 1 86 ? 0.363 -1.496 12.090 1.00 94.75 86 VAL A O 1
ATOM 618 N N . ASP A 1 87 ? 0.068 -0.555 10.074 1.00 92.69 87 ASP A N 1
ATOM 619 C CA . ASP A 1 87 ? -0.429 0.735 10.597 1.00 92.69 87 ASP A CA 1
ATOM 620 C C . ASP A 1 87 ? -1.721 0.552 11.412 1.00 92.69 87 ASP A C 1
ATOM 622 O O . ASP A 1 87 ? -1.796 1.061 12.527 1.00 92.69 87 ASP A O 1
ATOM 626 N N . ASP A 1 88 ? -2.670 -0.264 10.937 1.00 93.94 88 ASP A N 1
ATOM 627 C CA . ASP A 1 88 ? -3.895 -0.605 11.679 1.00 93.94 88 ASP A CA 1
ATOM 628 C C . ASP A 1 88 ? -3.575 -1.294 13.028 1.00 93.94 88 ASP A C 1
ATOM 630 O O . ASP A 1 88 ? -4.198 -1.016 14.055 1.00 93.94 88 ASP A O 1
ATOM 634 N N . ILE A 1 89 ? -2.598 -2.213 13.048 1.00 93.75 89 ILE A N 1
ATOM 635 C CA . ILE A 1 89 ? -2.151 -2.896 14.275 1.00 93.75 89 ILE A CA 1
ATOM 636 C C . ILE A 1 89 ? -1.464 -1.912 15.222 1.00 93.75 89 ILE A C 1
ATOM 638 O O . ILE A 1 89 ? -1.692 -1.969 16.433 1.00 93.75 89 ILE A O 1
ATOM 642 N N . LEU A 1 90 ? -0.603 -1.042 14.695 1.00 92.25 90 LEU A N 1
ATOM 643 C CA . LEU A 1 90 ? 0.112 -0.050 15.487 1.00 92.25 90 LEU A CA 1
ATOM 644 C C . LEU A 1 90 ? -0.872 0.947 16.096 1.00 92.25 90 LEU A C 1
ATOM 646 O O . LEU A 1 90 ? -0.808 1.132 17.305 1.00 92.25 90 LEU A O 1
ATOM 650 N N . ASP A 1 91 ? -1.827 1.493 15.333 1.00 91.00 91 ASP A N 1
ATOM 651 C CA . ASP A 1 91 ? -2.858 2.407 15.860 1.00 91.00 91 ASP A CA 1
ATOM 652 C C . ASP A 1 91 ? -3.625 1.787 17.037 1.00 91.00 91 ASP A C 1
ATOM 654 O O . ASP A 1 91 ? -3.929 2.473 18.012 1.00 91.00 91 ASP A O 1
ATOM 658 N N . ALA A 1 92 ? -3.868 0.474 16.986 1.00 89.50 92 ALA A N 1
ATOM 659 C CA . ALA A 1 92 ? -4.574 -0.257 18.031 1.00 89.50 92 ALA A CA 1
ATOM 660 C C . ALA A 1 92 ? -3.711 -0.653 19.247 1.00 89.50 92 ALA A C 1
ATOM 662 O O . ALA A 1 92 ? -4.276 -0.986 20.289 1.00 89.50 92 ALA A O 1
ATOM 663 N N . THR A 1 93 ? -2.377 -0.698 19.135 1.00 88.50 93 THR A N 1
ATOM 664 C CA . THR A 1 93 ? -1.523 -1.346 20.158 1.00 88.50 93 THR A CA 1
ATOM 665 C C . THR A 1 93 ? -0.335 -0.535 20.650 1.00 88.50 93 THR A C 1
ATOM 667 O O . THR A 1 93 ? 0.138 -0.795 21.756 1.00 88.50 93 THR A O 1
ATOM 670 N N . ALA A 1 94 ? 0.177 0.401 19.858 1.00 83.25 94 ALA A N 1
ATOM 671 C CA . ALA A 1 94 ? 1.370 1.155 20.207 1.00 83.25 94 ALA A CA 1
ATOM 672 C C . ALA A 1 94 ? 1.031 2.376 21.072 1.00 83.25 94 ALA A C 1
ATOM 674 O O . ALA A 1 94 ? -0.072 2.921 21.033 1.00 83.25 94 ALA A O 1
ATOM 675 N N . ASP A 1 95 ? 2.006 2.813 21.867 1.00 79.38 95 ASP A N 1
ATOM 676 C CA . ASP A 1 95 ? 1.906 4.059 22.616 1.00 79.38 95 ASP A CA 1
ATOM 677 C C . ASP A 1 95 ? 2.230 5.275 21.730 1.00 79.38 95 ASP A C 1
ATOM 679 O O . ASP A 1 95 ? 2.805 5.170 20.641 1.00 79.38 95 ASP A O 1
ATOM 683 N N . THR A 1 96 ? 1.870 6.465 22.212 1.00 74.94 96 THR A N 1
ATOM 684 C CA . THR A 1 96 ? 2.123 7.729 21.506 1.00 74.94 96 THR A CA 1
ATOM 685 C C . THR A 1 96 ? 3.612 7.953 21.216 1.00 74.94 96 THR A C 1
ATOM 687 O O . THR A 1 96 ? 3.947 8.551 20.196 1.00 74.94 96 THR A O 1
ATOM 690 N N . ALA A 1 97 ? 4.510 7.480 22.089 1.00 74.50 97 ALA A N 1
ATOM 691 C CA . ALA A 1 97 ? 5.954 7.639 21.919 1.00 74.50 97 ALA A CA 1
ATOM 692 C C . ALA A 1 97 ? 6.482 6.838 20.717 1.00 74.50 97 ALA A C 1
ATOM 694 O O . ALA A 1 97 ? 7.349 7.320 19.993 1.00 74.50 97 ALA A O 1
ATOM 695 N N . THR A 1 98 ? 5.919 5.654 20.476 1.00 73.94 98 THR A N 1
ATOM 696 C CA . THR A 1 98 ? 6.274 4.766 19.363 1.00 73.94 98 THR A CA 1
ATOM 697 C C . THR A 1 98 ? 5.615 5.197 18.052 1.00 73.94 98 THR A C 1
ATOM 699 O O . THR A 1 98 ? 6.237 5.135 16.994 1.00 73.94 98 THR A O 1
ATOM 702 N N . LEU A 1 99 ? 4.360 5.652 18.101 1.00 69.81 99 LEU A N 1
ATOM 703 C CA . LEU A 1 99 ? 3.599 6.068 16.916 1.00 69.81 99 LEU A CA 1
ATOM 704 C C . LEU A 1 99 ? 3.930 7.482 16.426 1.00 69.81 99 LEU A C 1
ATOM 706 O O . LEU A 1 99 ? 3.692 7.790 15.258 1.00 69.81 99 LEU A O 1
ATOM 710 N N . GLY A 1 100 ? 4.373 8.377 17.314 1.00 73.56 100 GLY A N 1
ATOM 711 C CA . GLY A 1 100 ? 4.516 9.808 17.019 1.00 73.56 100 GLY A CA 1
ATOM 712 C C . GLY A 1 100 ? 3.187 10.536 16.740 1.00 73.56 100 GLY A C 1
ATOM 713 O O . GLY A 1 100 ? 3.191 11.725 16.424 1.00 73.56 100 GLY A O 1
ATOM 714 N N . LYS A 1 101 ? 2.047 9.838 16.863 1.00 74.12 101 LYS A N 1
ATOM 715 C CA . LYS A 1 101 ? 0.663 10.326 16.726 1.00 74.12 101 LYS A CA 1
ATOM 716 C C . LYS A 1 101 ? -0.208 9.737 17.843 1.00 74.12 101 LYS A C 1
ATOM 718 O O . LYS A 1 101 ? 0.188 8.769 18.487 1.00 74.12 101 LYS A O 1
ATOM 723 N N . THR A 1 102 ? -1.387 10.315 18.078 1.00 75.69 102 THR A N 1
ATOM 724 C CA . THR A 1 102 ? -2.355 9.798 19.061 1.00 75.69 102 THR A CA 1
ATOM 725 C C . THR A 1 102 ? -2.846 8.402 18.643 1.00 75.69 102 THR A C 1
ATOM 727 O O . THR A 1 102 ? -3.436 8.306 17.565 1.00 75.69 102 THR A O 1
ATOM 730 N N . PRO A 1 103 ? -2.624 7.348 19.452 1.00 79.25 103 PRO A N 1
ATOM 731 C CA . PRO A 1 103 ? -3.133 6.004 19.176 1.00 79.25 103 PRO A CA 1
ATOM 732 C C . PRO A 1 103 ? -4.656 5.925 19.331 1.00 79.25 103 PRO A C 1
ATOM 734 O O . PRO A 1 103 ? -5.278 6.781 19.967 1.00 79.25 103 PRO A O 1
ATOM 737 N N . GLY A 1 104 ? -5.257 4.874 18.775 1.00 81.69 104 GLY A N 1
ATOM 738 C CA . GLY A 1 104 ? -6.685 4.578 18.894 1.00 81.69 104 GLY A CA 1
ATOM 739 C C . GLY A 1 104 ? -7.592 5.556 18.149 1.00 81.69 104 GLY A C 1
ATOM 740 O O . GLY A 1 104 ? -8.795 5.618 18.427 1.00 81.69 104 GLY A O 1
ATOM 741 N N . LYS A 1 105 ? -7.043 6.334 17.209 1.00 85.00 105 LYS A N 1
ATOM 742 C CA . LYS A 1 105 ? -7.823 7.301 16.434 1.00 85.00 105 LYS A CA 1
ATOM 743 C C . LYS A 1 105 ? -8.863 6.591 15.573 1.00 85.00 105 LYS A C 1
ATOM 745 O O . LYS A 1 105 ? -9.977 7.099 15.441 1.00 85.00 105 LYS A O 1
ATOM 750 N N . ASP A 1 106 ? -8.530 5.423 15.030 1.00 87.88 106 ASP A N 1
ATOM 751 C CA . ASP A 1 106 ? -9.456 4.675 14.185 1.00 87.88 106 ASP A CA 1
ATOM 752 C C . ASP A 1 106 ? -10.643 4.142 14.996 1.00 87.88 106 ASP A C 1
ATOM 754 O O . ASP A 1 106 ? -11.794 4.282 14.578 1.00 87.88 106 ASP A O 1
ATOM 758 N N . ALA A 1 107 ? -10.394 3.648 16.213 1.00 86.31 107 ALA A N 1
ATOM 759 C CA . ALA A 1 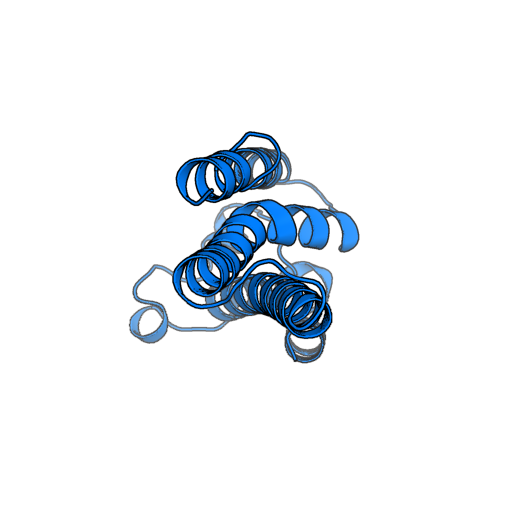107 ? -11.456 3.238 17.130 1.00 86.31 107 ALA A CA 1
ATOM 760 C C . ALA A 1 107 ? -12.348 4.424 17.541 1.00 86.31 107 ALA A C 1
ATOM 762 O O . ALA A 1 107 ? -13.574 4.317 17.499 1.00 86.31 107 ALA A O 1
ATOM 763 N N . ALA A 1 108 ? -11.748 5.574 17.873 1.00 86.94 108 ALA A N 1
ATOM 764 C CA . ALA A 1 108 ? -12.484 6.793 18.216 1.00 86.94 108 ALA A CA 1
ATOM 765 C C . ALA A 1 108 ? -13.346 7.312 17.051 1.00 86.94 108 ALA A C 1
ATOM 767 O O . ALA A 1 108 ? -14.423 7.863 17.272 1.00 86.94 108 ALA A O 1
ATOM 768 N N . ALA A 1 109 ? -12.895 7.105 15.812 1.00 87.00 109 ALA A N 1
ATOM 769 C CA . ALA A 1 109 ? -13.623 7.458 14.601 1.00 87.00 109 ALA A CA 1
ATOM 770 C C . ALA A 1 109 ? -14.605 6.370 14.130 1.00 87.00 109 ALA A C 1
ATOM 772 O O . ALA A 1 109 ? -15.194 6.531 13.066 1.00 87.00 109 ALA A O 1
ATOM 773 N N . GLN A 1 110 ? -14.781 5.267 14.873 1.00 88.56 110 GLN A N 1
ATOM 774 C CA . 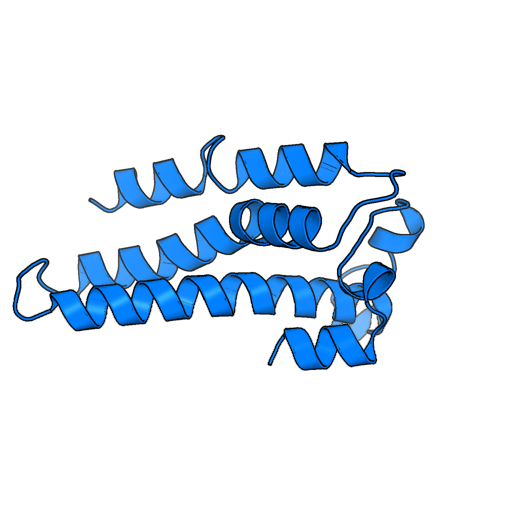GLN A 1 110 ? -15.584 4.103 14.458 1.00 88.56 110 GLN A CA 1
ATOM 775 C C . GLN A 1 110 ? -15.203 3.586 13.064 1.00 88.56 110 GLN A C 1
ATOM 777 O O . GLN A 1 110 ? -16.052 3.226 12.241 1.00 88.56 110 GLN A O 1
ATOM 782 N N . LYS A 1 111 ? -13.908 3.604 12.772 1.00 91.31 111 LYS A N 1
ATOM 783 C CA . LYS A 1 111 ? -13.374 3.222 11.481 1.00 91.31 111 LYS A CA 1
ATOM 784 C C . LYS A 1 111 ? -13.068 1.719 11.467 1.00 91.31 111 LYS A C 1
ATOM 786 O O . LYS A 1 111 ? -12.343 1.250 12.344 1.00 91.31 111 LYS A O 1
ATOM 791 N N . PRO A 1 112 ? -13.588 0.952 10.494 1.00 92.12 112 PRO A N 1
ATOM 792 C CA . PRO A 1 112 ? -13.245 -0.459 10.369 1.00 92.12 112 PRO A CA 1
ATOM 793 C C . PRO A 1 112 ? -11.789 -0.621 9.905 1.00 92.12 112 PRO A C 1
ATOM 795 O O . PRO A 1 112 ? -11.367 0.014 8.938 1.00 92.12 112 PRO A O 1
ATOM 798 N N . THR A 1 113 ? -11.037 -1.494 10.575 1.00 93.75 113 THR A N 1
ATOM 799 C CA . THR A 1 113 ? -9.637 -1.821 10.263 1.00 93.75 113 THR A CA 1
ATOM 800 C C . THR A 1 113 ? -9.444 -3.330 10.131 1.00 93.75 113 THR A C 1
ATOM 802 O O . THR A 1 113 ? -10.276 -4.123 10.586 1.00 93.75 113 THR A O 1
ATOM 805 N N . CYS A 1 114 ? -8.325 -3.769 9.546 1.00 92.94 114 CYS A N 1
ATOM 806 C CA . CYS A 1 114 ? -8.007 -5.202 9.512 1.00 92.94 114 CYS A CA 1
ATOM 807 C C . CYS A 1 114 ? -7.889 -5.779 10.932 1.00 92.94 114 CYS A C 1
ATOM 809 O O . CYS A 1 114 ? -8.379 -6.877 11.200 1.00 92.94 114 CYS A O 1
ATOM 811 N N . ALA A 1 115 ? -7.302 -5.015 11.860 1.00 93.25 115 ALA A N 1
ATOM 812 C CA . ALA A 1 115 ? -7.177 -5.401 13.261 1.00 93.25 115 ALA A CA 1
ATOM 813 C C . ALA A 1 115 ? -8.542 -5.552 13.956 1.00 93.25 115 ALA A C 1
ATOM 815 O O . ALA A 1 115 ? -8.721 -6.503 14.719 1.00 93.25 115 ALA A O 1
ATOM 816 N N . SER A 1 116 ? -9.510 -4.669 13.677 1.00 91.94 116 SER A N 1
ATOM 817 C CA . SER A 1 116 ? -10.848 -4.757 14.278 1.00 91.94 116 SER A CA 1
ATOM 818 C C . SER A 1 116 ? -11.686 -5.905 13.709 1.00 91.94 116 SER A C 1
ATOM 820 O O . SER A 1 116 ? -12.508 -6.460 14.428 1.00 91.94 116 SER A O 1
ATOM 822 N N . ILE A 1 117 ? -11.499 -6.251 12.430 1.00 93.75 117 ILE A N 1
ATOM 823 C CA . ILE A 1 117 ? -12.281 -7.298 11.748 1.00 93.75 117 ILE A CA 1
ATOM 824 C C . ILE A 1 117 ? -11.716 -8.692 12.030 1.00 93.75 117 ILE A C 1
ATOM 826 O O . ILE A 1 117 ? -12.462 -9.609 12.357 1.00 93.75 117 ILE A O 1
ATOM 830 N N . MET A 1 118 ? -10.400 -8.867 11.894 1.00 94.38 118 MET A N 1
ATOM 831 C CA . MET A 1 118 ? -9.751 -10.180 12.003 1.00 94.38 118 MET A CA 1
ATOM 832 C C . MET A 1 118 ? -9.304 -10.504 13.435 1.00 94.38 118 MET A C 1
ATOM 834 O O . MET A 1 118 ? -9.044 -11.661 13.762 1.00 94.38 118 MET A O 1
ATOM 838 N N . GLY A 1 119 ? -9.162 -9.482 14.280 1.00 94.31 119 GLY A N 1
ATOM 839 C CA . GLY A 1 119 ? -8.431 -9.567 15.538 1.00 94.31 119 GLY A CA 1
ATOM 840 C C . GLY A 1 119 ? -6.915 -9.438 15.340 1.00 94.31 119 GLY A C 1
ATOM 841 O O . GLY A 1 119 ? -6.355 -9.768 14.293 1.00 94.31 119 GLY A O 1
ATOM 842 N N . LEU A 1 120 ? -6.222 -8.968 16.382 1.00 94.12 120 LEU A N 1
ATOM 843 C CA . LEU A 1 120 ? -4.800 -8.599 16.315 1.00 94.12 120 LEU A CA 1
ATOM 844 C C . LEU A 1 120 ? -3.874 -9.741 15.882 1.00 94.12 120 LEU A C 1
ATOM 846 O O . LEU A 1 120 ? -2.935 -9.517 15.122 1.00 94.12 120 LEU A O 1
ATOM 850 N N . GLN A 1 121 ? -4.104 -10.963 16.367 1.00 95.06 121 GLN A N 1
ATOM 851 C CA . GLN A 1 121 ? -3.240 -12.098 16.035 1.00 95.06 121 GLN A CA 1
ATOM 852 C C . GLN A 1 121 ? -3.355 -12.482 14.556 1.00 95.06 121 GLN A C 1
ATOM 854 O O . GLN A 1 121 ? -2.333 -12.646 13.891 1.00 95.06 121 GLN A O 1
ATOM 859 N N . ALA A 1 122 ? -4.579 -12.581 14.037 1.00 96.12 122 ALA A N 1
ATOM 860 C CA . ALA A 1 122 ? -4.814 -12.899 12.634 1.00 96.12 122 ALA A CA 1
ATOM 861 C C . ALA A 1 122 ? -4.335 -11.765 11.717 1.00 96.12 122 ALA A C 1
ATOM 863 O O . ALA A 1 122 ? -3.721 -12.038 10.692 1.00 96.12 122 ALA A O 1
ATOM 864 N N . ALA A 1 123 ? -4.516 -10.500 12.115 1.00 95.56 123 ALA A N 1
ATOM 865 C CA . ALA A 1 123 ? -3.982 -9.357 11.377 1.00 95.56 123 ALA A CA 1
ATOM 866 C C . ALA A 1 123 ? -2.444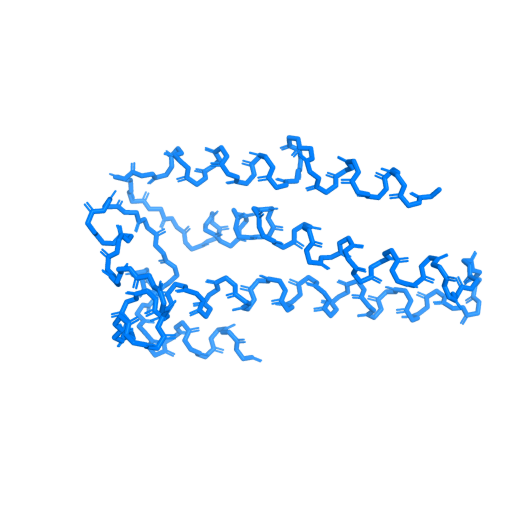 -9.396 11.283 1.00 95.56 123 ALA A C 1
ATOM 868 O O . ALA A 1 123 ? -1.889 -9.149 10.215 1.00 95.56 123 ALA A O 1
ATOM 869 N N . ARG A 1 124 ? -1.741 -9.770 12.365 1.00 94.50 124 ARG A N 1
ATOM 870 C CA . ARG A 1 124 ? -0.277 -9.955 12.343 1.00 94.50 124 ARG A CA 1
ATOM 871 C C . ARG A 1 124 ? 0.153 -11.071 11.396 1.00 94.50 124 ARG A C 1
ATOM 873 O O . ARG A 1 124 ? 1.125 -10.896 10.679 1.00 94.50 124 ARG A O 1
ATOM 880 N N . GLN A 1 125 ? -0.559 -12.197 11.390 1.00 95.56 125 GLN A N 1
ATOM 881 C CA . GLN A 1 125 ? -0.272 -13.302 10.469 1.00 95.56 125 GLN A CA 1
ATOM 882 C C . GLN A 1 125 ? -0.560 -12.928 9.014 1.00 95.56 125 GLN A C 1
ATOM 884 O O . GLN A 1 125 ? 0.172 -13.346 8.132 1.00 95.56 125 GLN A O 1
ATOM 889 N N . PHE A 1 126 ? -1.601 -12.134 8.767 1.00 94.19 126 PHE A N 1
ATOM 890 C CA . PHE A 1 126 ? -1.968 -11.674 7.430 1.00 94.19 126 PHE A CA 1
ATOM 891 C C . PHE A 1 126 ? -0.977 -10.656 6.844 1.00 94.19 126 PHE A C 1
ATOM 893 O O . PHE A 1 126 ? -0.856 -10.549 5.627 1.00 94.19 126 PHE A O 1
ATOM 900 N N . ALA A 1 127 ? -0.288 -9.892 7.695 1.00 91.56 127 ALA A N 1
ATOM 901 C CA . ALA A 1 127 ? 0.714 -8.915 7.272 1.00 91.56 127 ALA A CA 1
ATOM 902 C C . ALA A 1 127 ? 2.086 -9.527 6.919 1.00 91.56 127 ALA A C 1
ATOM 904 O O . ALA A 1 127 ? 2.920 -8.815 6.356 1.00 91.56 127 ALA A O 1
ATOM 905 N N . LEU A 1 128 ? 2.329 -10.794 7.277 1.00 80.50 128 LEU A N 1
ATOM 906 C CA . LEU A 1 128 ? 3.578 -11.534 7.046 1.00 80.50 128 LEU A CA 1
ATOM 907 C C . LEU A 1 128 ? 3.494 -12.385 5.773 1.00 80.50 128 LEU A C 1
ATOM 909 O O . LEU A 1 128 ? 4.528 -12.465 5.073 1.00 80.50 128 LEU A O 1
#

Sequence (128 aa):
ALVRELAQAVSAEGAAGGQAMDLSLVGKHVELDRIVAMHRMKSGALVRASVRMGALGAIAEDAAHAALYCALDRYSACFGLALQVVDDILDATADTATLGKTPGKDAAAQKPTCASIMGLQAARQFAL

Secondary structure (DSSP, 8-state):
-HHHHHHHHTSTTTHHHHHHHHHHTTTS---HHHHHHHHHHHTHHHHHHHHHHHHHHHS--STTTHHHHHHHHHHHHHHHHHHHHHHHHHHHH--HHHHSS-TTHHHHTT---HHHHH-HHHHHHHT-

Radius of gyration: 16.18 Å; chains: 1; bounding box: 37×25×45 Å

pLDDT: mean 93.62, std 6.26, range [69.81, 98.44]

Foldseek 3Di:
DLVVLVCCQCDCQAQVVLVVLQVVCFPHDDDPVSQLSSLCGNQLSVQLSVQLSVCVVPDDPDPVCPVVNVVSNVVSSLQSSLVQLVVLLCLADPDCVVVVDNHCVCVVRNGDGPCNNVNNVVSVVSSD